Protein AF-A0A8S0FTT8-F1 (afdb_monomer)

Nearest PDB structures (foldseek):
  4s37-assembly6_Q  TM=3.040E-01  e=8.124E+00  Pseudomonas aeruginosa
  1noc-assembly1_A  TM=2.763E-01  e=9.130E+00  Mus musculus

Sequence (156 aa):
MIVEEIKFADPDWSQRIALESLNVDSFAQAWFAERKQRDPFDWAEENLQEVERNKREKHTVPWRYVILRLHEAVQEIVPHLNEHDHKRFSKGLARVFIDNYAAIPSESIRRLLALREAGIIHILALGEDYEMEINESRTVLKTEDNSYSFDVFIDF

Structure (mmCIF, N/CA/C/O backbone):
data_AF-A0A8S0FTT8-F1
#
_entry.id   AF-A0A8S0FTT8-F1
#
loop_
_atom_site.group_PDB
_atom_site.id
_atom_site.type_symbol
_atom_site.label_atom_id
_atom_site.label_alt_id
_atom_site.label_comp_id
_atom_site.label_asym_id
_atom_site.label_entity_id
_atom_site.label_seq_id
_atom_site.pdbx_PDB_ins_code
_atom_site.Cartn_x
_atom_site.Cartn_y
_atom_site.Cartn_z
_atom_site.occupancy
_atom_site.B_iso_or_equiv
_atom_site.auth_seq_id
_atom_site.auth_comp_id
_atom_site.auth_asym_id
_atom_site.auth_atom_id
_atom_site.pdbx_PDB_model_num
ATOM 1 N N . MET A 1 1 ? 13.107 1.960 -20.307 1.00 69.44 1 MET A N 1
ATOM 2 C CA . MET A 1 1 ? 14.183 1.448 -19.432 1.00 69.44 1 MET A CA 1
ATOM 3 C C . MET A 1 1 ? 13.595 0.650 -18.272 1.00 69.44 1 MET A C 1
ATOM 5 O O . MET A 1 1 ? 13.678 -0.561 -18.322 1.00 69.44 1 MET A O 1
ATOM 9 N N . ILE A 1 2 ? 12.872 1.268 -17.331 1.00 80.56 2 ILE A N 1
ATOM 10 C CA . ILE A 1 2 ? 12.243 0.569 -16.183 1.00 80.56 2 ILE A CA 1
ATOM 11 C C . ILE A 1 2 ? 11.269 -0.536 -16.583 1.00 80.56 2 ILE A C 1
ATOM 13 O O . ILE A 1 2 ? 11.309 -1.617 -16.014 1.00 80.56 2 ILE A O 1
ATOM 17 N N . VAL A 1 3 ? 10.393 -0.268 -17.556 1.00 86.25 3 VAL A N 1
ATOM 18 C CA . VAL A 1 3 ? 9.415 -1.258 -18.034 1.00 86.25 3 VAL A CA 1
ATOM 19 C C . VAL A 1 3 ? 10.113 -2.537 -18.502 1.00 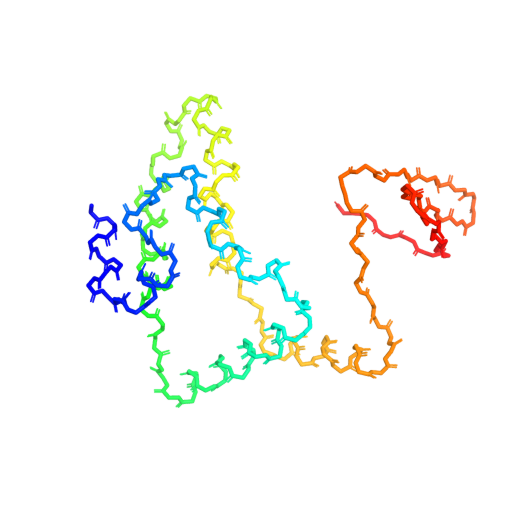86.25 3 VAL A C 1
ATOM 21 O O . VAL A 1 3 ? 9.678 -3.631 -18.163 1.00 86.25 3 VAL A O 1
ATOM 24 N N . GLU A 1 4 ? 11.237 -2.401 -19.205 1.00 90.12 4 GLU A N 1
ATOM 25 C CA . GLU A 1 4 ? 12.042 -3.538 -19.660 1.00 90.12 4 GLU A CA 1
ATOM 26 C C . GLU A 1 4 ? 12.761 -4.235 -18.499 1.00 90.12 4 GLU A C 1
ATOM 28 O O . GLU A 1 4 ? 12.775 -5.460 -18.441 1.00 90.12 4 GLU A O 1
ATOM 33 N N . GLU A 1 5 ? 13.288 -3.483 -17.526 1.00 90.75 5 GLU A N 1
ATOM 34 C CA . GLU A 1 5 ? 13.897 -4.076 -16.328 1.00 90.75 5 GLU A CA 1
ATOM 35 C C . GLU A 1 5 ? 12.896 -4.882 -15.496 1.00 90.75 5 GLU A C 1
ATOM 37 O O . GLU A 1 5 ? 13.225 -5.971 -15.030 1.00 90.75 5 GLU A O 1
ATOM 42 N N . ILE A 1 6 ? 11.671 -4.377 -15.326 1.00 91.75 6 ILE A N 1
ATOM 43 C CA . ILE A 1 6 ? 10.622 -5.085 -14.590 1.00 91.75 6 ILE A CA 1
ATOM 44 C C . ILE A 1 6 ? 10.177 -6.327 -15.358 1.00 91.75 6 ILE A C 1
ATOM 46 O O . ILE A 1 6 ? 10.097 -7.387 -14.754 1.00 91.75 6 ILE A O 1
ATOM 50 N N . LYS A 1 7 ? 9.926 -6.235 -16.671 1.00 93.44 7 LYS A N 1
ATOM 51 C CA . LYS A 1 7 ? 9.569 -7.409 -17.490 1.00 93.44 7 LYS A CA 1
ATOM 52 C C . LYS A 1 7 ? 10.623 -8.501 -17.426 1.00 93.44 7 LYS A C 1
ATOM 54 O O . LYS A 1 7 ? 10.280 -9.675 -17.368 1.00 93.44 7 LYS A O 1
ATOM 59 N N . PHE A 1 8 ? 11.893 -8.112 -17.478 1.00 93.75 8 PHE A N 1
ATOM 60 C CA . PHE A 1 8 ? 12.995 -9.056 -17.399 1.00 93.75 8 PHE A CA 1
ATOM 61 C C . PHE A 1 8 ? 13.088 -9.696 -16.008 1.00 93.75 8 PHE A C 1
ATOM 63 O O . PHE A 1 8 ? 13.320 -10.897 -15.904 1.00 93.75 8 PHE A O 1
ATOM 70 N N . ALA A 1 9 ? 12.903 -8.908 -14.946 1.00 93.06 9 ALA A N 1
ATOM 71 C CA . ALA A 1 9 ? 13.002 -9.387 -13.572 1.00 93.06 9 ALA A CA 1
ATOM 72 C C . ALA A 1 9 ? 11.787 -10.219 -13.125 1.00 93.06 9 ALA A C 1
ATOM 74 O O . ALA A 1 9 ? 11.958 -11.176 -12.374 1.00 93.06 9 ALA A O 1
ATOM 75 N N . ASP A 1 10 ? 10.579 -9.845 -13.552 1.00 95.19 10 ASP A N 1
ATOM 76 C CA . ASP A 1 10 ? 9.317 -10.490 -13.185 1.00 95.19 10 ASP A CA 1
ATOM 77 C C . ASP A 1 10 ? 8.263 -10.362 -14.312 1.00 95.19 10 ASP A C 1
ATOM 79 O O . ASP A 1 10 ? 7.424 -9.446 -14.311 1.00 95.19 10 ASP A O 1
ATOM 83 N N . PRO A 1 11 ? 8.310 -11.252 -15.321 1.00 95.12 11 PRO A N 1
ATOM 84 C CA . PRO A 1 11 ? 7.396 -11.196 -16.460 1.00 95.12 11 PRO A CA 1
ATOM 85 C C . PRO A 1 11 ? 5.940 -11.459 -16.056 1.00 95.12 11 PRO A C 1
ATOM 87 O O . PRO A 1 11 ? 5.036 -10.815 -16.592 1.00 95.12 11 PRO A O 1
ATOM 90 N N . ASP A 1 12 ? 5.713 -12.343 -15.081 1.00 94.94 12 ASP A N 1
ATOM 91 C CA . ASP A 1 12 ? 4.375 -12.714 -14.615 1.00 94.94 12 ASP A CA 1
ATOM 92 C C . ASP A 1 12 ? 3.682 -11.531 -13.933 1.00 94.94 12 ASP A C 1
ATOM 94 O O . ASP A 1 12 ? 2.519 -11.228 -14.217 1.00 94.94 12 ASP A O 1
ATOM 98 N N . TRP A 1 13 ? 4.393 -10.822 -13.049 1.00 93.38 13 TRP A N 1
ATOM 99 C CA . TRP A 1 13 ? 3.860 -9.620 -12.417 1.00 93.38 13 TRP A CA 1
ATOM 100 C C . TRP A 1 13 ? 3.618 -8.506 -13.438 1.00 93.38 13 TRP A C 1
ATOM 102 O O . TRP A 1 13 ? 2.550 -7.892 -13.436 1.00 93.38 13 TRP A O 1
ATOM 112 N N . SER A 1 14 ? 4.569 -8.287 -14.351 1.00 94.25 14 SER A N 1
ATOM 113 C CA . SER A 1 14 ? 4.451 -7.294 -15.426 1.00 94.25 14 SER A CA 1
ATOM 114 C C . SER A 1 14 ? 3.196 -7.508 -16.281 1.00 94.25 14 SER A C 1
ATOM 116 O O . SER A 1 14 ? 2.453 -6.558 -16.551 1.00 94.25 14 SER A O 1
ATOM 118 N N . GLN A 1 15 ? 2.915 -8.760 -16.660 1.00 94.25 15 GLN A N 1
ATOM 119 C CA . GLN A 1 15 ? 1.711 -9.108 -17.409 1.00 94.25 15 GLN A CA 1
ATOM 120 C C . GLN A 1 15 ? 0.444 -8.894 -16.574 1.00 94.25 15 GLN A C 1
ATOM 122 O O . GLN A 1 15 ? -0.523 -8.322 -17.075 1.00 94.25 15 GLN A O 1
ATOM 127 N N . ARG A 1 16 ? 0.454 -9.307 -15.300 1.00 92.75 16 ARG A N 1
ATOM 128 C CA . ARG A 1 16 ? -0.699 -9.199 -14.391 1.00 92.75 16 ARG A CA 1
ATOM 129 C C . ARG A 1 16 ? -1.202 -7.767 -14.238 1.00 92.75 16 ARG A C 1
ATOM 131 O O . ARG A 1 16 ? -2.409 -7.552 -14.230 1.00 92.75 16 ARG A O 1
ATOM 138 N N . ILE A 1 17 ? -0.294 -6.796 -14.144 1.00 93.38 17 ILE A N 1
ATOM 139 C CA . ILE A 1 17 ? -0.659 -5.375 -14.032 1.00 93.38 17 ILE A CA 1
ATOM 140 C C . ILE A 1 17 ? -0.787 -4.669 -15.392 1.00 93.38 17 ILE A C 1
ATOM 142 O O . ILE A 1 17 ? -1.014 -3.462 -15.428 1.00 93.38 17 ILE A O 1
ATOM 146 N N . ALA A 1 18 ? -0.612 -5.395 -16.503 1.00 94.19 18 ALA A N 1
ATOM 147 C CA . ALA A 1 18 ? -0.574 -4.861 -17.863 1.00 94.19 18 ALA A CA 1
ATOM 148 C C . ALA A 1 18 ? 0.440 -3.713 -18.042 1.00 94.19 18 ALA A C 1
ATOM 150 O O . ALA A 1 18 ? 0.130 -2.696 -18.668 1.00 94.19 18 ALA A O 1
ATOM 151 N N . LEU A 1 19 ? 1.659 -3.876 -17.508 1.00 93.19 19 LEU A N 1
ATOM 152 C CA . LEU A 1 19 ? 2.664 -2.812 -17.373 1.00 93.19 19 LEU A CA 1
ATOM 153 C C . LEU A 1 19 ? 2.944 -2.043 -18.674 1.00 93.19 19 LEU A C 1
ATOM 155 O O . LEU A 1 19 ? 3.123 -0.830 -18.641 1.00 93.19 19 LEU A O 1
ATOM 159 N N . GLU A 1 20 ? 2.960 -2.730 -19.818 1.00 93.06 20 GLU A N 1
ATOM 160 C CA . GLU A 1 20 ? 3.204 -2.122 -21.136 1.00 93.06 20 GLU A CA 1
ATOM 161 C C . GLU A 1 20 ? 2.170 -1.074 -21.543 1.00 93.06 20 GLU A C 1
ATOM 163 O O . GLU A 1 20 ? 2.479 -0.171 -22.316 1.00 93.06 20 GLU A O 1
ATOM 168 N N . SER A 1 21 ? 0.947 -1.197 -21.032 1.00 93.31 21 SER A N 1
ATOM 169 C CA . SER A 1 21 ? -0.150 -0.278 -21.333 1.00 93.31 21 SER A CA 1
ATOM 170 C C . SER A 1 21 ? -0.149 0.968 -20.440 1.00 93.31 21 SER A C 1
ATOM 172 O O . SER A 1 21 ? -0.939 1.888 -20.657 1.00 93.31 21 SER A O 1
ATOM 174 N N . LEU A 1 22 ? 0.717 1.003 -19.422 1.00 94.25 22 LEU A N 1
ATOM 175 C CA . LEU A 1 22 ? 0.711 2.029 -18.389 1.00 94.25 22 LEU A CA 1
ATOM 176 C C . LEU A 1 22 ? 1.695 3.158 -18.693 1.00 94.25 22 LEU A C 1
ATOM 178 O O . LEU A 1 22 ? 2.709 2.993 -19.370 1.00 94.25 22 LEU A O 1
ATOM 182 N N . ASN A 1 23 ? 1.404 4.324 -18.127 1.00 91.06 23 ASN A N 1
ATOM 183 C CA . ASN A 1 23 ? 2.292 5.475 -18.113 1.00 91.06 23 ASN A CA 1
ATOM 184 C C . ASN A 1 23 ? 2.519 5.945 -16.668 1.00 91.06 23 ASN A C 1
ATOM 186 O O . ASN A 1 23 ? 2.000 5.364 -15.715 1.00 91.06 23 ASN A O 1
ATOM 190 N N . VAL A 1 24 ? 3.309 7.006 -16.503 1.00 85.88 24 VAL A N 1
ATOM 191 C CA . VAL A 1 24 ? 3.674 7.541 -15.183 1.00 85.88 24 VAL A CA 1
ATOM 192 C C . VAL A 1 24 ? 2.464 7.930 -14.324 1.00 85.88 24 VAL A C 1
ATOM 194 O O . VAL A 1 24 ? 2.507 7.773 -13.105 1.00 85.88 24 VAL A O 1
ATOM 197 N N . ASP A 1 25 ? 1.382 8.394 -14.949 1.00 89.31 25 ASP A N 1
ATOM 198 C CA . ASP A 1 25 ? 0.177 8.843 -14.255 1.00 89.31 25 ASP A CA 1
ATOM 199 C C . ASP A 1 25 ? -0.765 7.667 -13.937 1.00 89.31 25 ASP A C 1
ATOM 201 O O . ASP A 1 25 ? -1.417 7.664 -12.894 1.00 89.31 25 ASP A O 1
ATOM 205 N N . SER A 1 26 ? -0.818 6.640 -14.797 1.00 92.94 26 SER A N 1
ATOM 206 C CA . SER A 1 26 ? -1.707 5.481 -14.621 1.00 92.94 26 SER A CA 1
ATOM 207 C C . SER A 1 26 ? -1.096 4.339 -13.802 1.00 92.94 26 SER A C 1
ATOM 209 O O . SER A 1 26 ? -1.827 3.498 -13.272 1.00 92.94 26 SER A O 1
ATOM 211 N N . PHE A 1 27 ? 0.230 4.303 -13.644 1.00 93.12 27 PHE A N 1
ATOM 212 C CA . PHE A 1 27 ? 0.922 3.208 -12.959 1.00 93.12 27 PHE A CA 1
ATOM 213 C C . PHE A 1 27 ? 0.492 3.041 -11.498 1.00 93.12 27 PHE A C 1
ATOM 215 O O . PHE A 1 27 ? 0.217 1.927 -11.056 1.00 93.12 27 PHE A O 1
ATOM 222 N N . ALA A 1 28 ? 0.361 4.145 -10.756 1.00 93.12 28 ALA A N 1
ATOM 223 C CA . ALA A 1 28 ? -0.087 4.095 -9.366 1.00 93.12 28 ALA A CA 1
ATOM 224 C C . ALA A 1 28 ? -1.502 3.508 -9.245 1.00 93.12 28 ALA A C 1
ATOM 226 O O . ALA A 1 28 ? -1.778 2.730 -8.336 1.00 93.12 28 ALA A O 1
ATOM 227 N N . GLN A 1 29 ? -2.399 3.827 -10.180 1.00 92.38 29 GLN A N 1
ATOM 228 C CA . GLN A 1 29 ? -3.743 3.255 -10.178 1.00 92.38 29 GLN A CA 1
ATOM 229 C C . GLN A 1 29 ? -3.700 1.733 -10.346 1.00 92.38 29 GLN A C 1
ATOM 231 O O . GLN A 1 29 ? -4.332 1.031 -9.560 1.00 92.38 29 GLN A O 1
ATOM 236 N N . ALA A 1 30 ? -2.929 1.229 -11.314 1.00 92.94 30 ALA A N 1
ATOM 237 C CA . ALA A 1 30 ? -2.769 -0.208 -11.533 1.00 92.94 30 ALA A CA 1
ATOM 238 C C . ALA A 1 30 ? -2.126 -0.911 -10.323 1.00 92.94 30 ALA A C 1
ATOM 240 O O . ALA A 1 30 ? -2.596 -1.965 -9.904 1.00 92.94 30 ALA A O 1
ATOM 241 N N . TRP A 1 31 ? -1.120 -0.287 -9.700 1.00 92.06 31 TRP A N 1
ATOM 242 C CA . TRP A 1 31 ? -0.437 -0.793 -8.501 1.00 92.06 31 TRP A CA 1
ATOM 243 C C . TRP A 1 31 ? -1.374 -1.041 -7.309 1.00 92.06 31 TRP A C 1
ATOM 245 O O . TRP A 1 31 ? -1.205 -2.004 -6.560 1.00 92.06 31 TRP A O 1
ATOM 255 N N . PHE A 1 32 ? -2.361 -0.165 -7.104 1.00 91.19 32 PHE A N 1
ATOM 256 C CA . PHE A 1 32 ? -3.313 -0.273 -5.991 1.00 91.19 32 PHE A CA 1
ATOM 257 C C . PHE A 1 32 ? -4.627 -0.977 -6.370 1.00 91.19 32 PHE A C 1
ATOM 259 O O . PHE A 1 32 ? -5.437 -1.233 -5.480 1.00 91.19 32 PHE A O 1
ATOM 266 N N . ALA A 1 33 ? -4.864 -1.279 -7.652 1.00 90.31 33 ALA A N 1
ATOM 267 C CA . ALA A 1 33 ? -6.162 -1.743 -8.146 1.00 90.31 33 ALA A CA 1
ATOM 268 C C . ALA A 1 33 ? -6.635 -3.035 -7.467 1.00 90.31 33 ALA A C 1
ATOM 270 O O . ALA A 1 33 ? -7.761 -3.083 -6.979 1.00 90.31 33 ALA A O 1
ATOM 271 N N . GLU A 1 34 ? -5.767 -4.044 -7.382 1.00 85.56 34 GLU A N 1
ATOM 272 C CA . GLU A 1 34 ? -6.095 -5.336 -6.768 1.00 85.56 34 GLU A CA 1
ATOM 273 C C . GLU A 1 34 ? -6.425 -5.185 -5.276 1.00 85.56 34 GLU A C 1
ATOM 275 O O . GLU A 1 34 ? -7.435 -5.692 -4.796 1.00 85.56 34 GLU A O 1
ATOM 280 N N . ARG A 1 35 ? -5.625 -4.395 -4.550 1.00 85.56 35 ARG A N 1
ATOM 281 C CA . ARG A 1 35 ? -5.813 -4.156 -3.111 1.00 85.56 35 ARG A CA 1
ATOM 282 C C . ARG A 1 35 ? -7.110 -3.445 -2.772 1.00 85.56 35 ARG A C 1
ATOM 284 O O . ARG A 1 35 ? -7.690 -3.712 -1.730 1.00 85.56 35 ARG A O 1
ATOM 291 N N . LYS A 1 36 ? -7.570 -2.544 -3.640 1.00 83.94 36 LYS A N 1
ATOM 292 C CA . LYS A 1 36 ? -8.829 -1.816 -3.432 1.00 83.94 36 LYS A CA 1
ATOM 293 C C . LYS A 1 36 ? -10.070 -2.696 -3.586 1.00 83.94 36 LYS A C 1
ATOM 295 O O . LYS A 1 36 ? -11.135 -2.295 -3.136 1.00 83.94 36 LYS A O 1
ATOM 300 N N . GLN A 1 37 ? -9.951 -3.853 -4.236 1.00 84.38 37 GLN A N 1
ATOM 301 C CA . GLN A 1 37 ? -11.078 -4.753 -4.504 1.00 84.38 37 GLN A CA 1
ATOM 302 C C . GLN A 1 37 ? -11.255 -5.829 -3.425 1.00 84.38 37 GLN A C 1
ATOM 304 O O . GLN A 1 37 ? -12.139 -6.674 -3.544 1.00 84.38 37 GLN A O 1
ATOM 309 N N . ARG A 1 38 ? -10.408 -5.827 -2.392 1.00 85.06 38 ARG A N 1
ATOM 310 C CA . ARG A 1 38 ? -10.334 -6.884 -1.381 1.00 85.06 38 ARG A CA 1
ATOM 311 C C . ARG A 1 38 ? -10.508 -6.312 0.020 1.00 85.06 38 ARG A C 1
ATOM 313 O O . ARG A 1 38 ? -10.190 -5.146 0.249 1.00 85.06 38 ARG A O 1
ATOM 320 N N . ASP A 1 39 ? -10.991 -7.133 0.957 1.00 89.62 39 ASP A N 1
ATOM 321 C CA . ASP A 1 39 ? -10.994 -6.744 2.369 1.00 89.62 39 ASP A CA 1
ATOM 322 C C . ASP A 1 39 ? -9.536 -6.509 2.825 1.00 89.62 39 ASP A C 1
ATOM 324 O O . ASP A 1 39 ? -8.656 -7.333 2.537 1.00 89.62 39 ASP A O 1
ATOM 328 N N . PRO A 1 40 ? -9.236 -5.379 3.494 1.00 89.75 40 PRO A N 1
ATOM 329 C CA . PRO A 1 40 ? -7.869 -5.056 3.886 1.00 89.75 40 PRO A CA 1
ATOM 330 C C . PRO A 1 40 ? -7.229 -6.074 4.836 1.00 89.75 40 PRO A C 1
ATOM 332 O O . PRO A 1 40 ? -6.009 -6.239 4.802 1.00 89.75 40 PRO A O 1
ATOM 335 N N . PHE A 1 41 ? -8.016 -6.741 5.686 1.00 93.00 41 PHE A N 1
ATOM 336 C CA . PHE A 1 41 ? -7.508 -7.746 6.617 1.00 93.00 41 PHE A CA 1
ATOM 337 C C . PHE A 1 41 ? -7.219 -9.066 5.907 1.00 93.00 41 PHE A C 1
ATOM 339 O O . PHE A 1 41 ? -6.154 -9.631 6.146 1.00 93.00 41 PHE A O 1
ATOM 346 N N . ASP A 1 42 ? -8.077 -9.488 4.974 1.00 92.25 42 ASP A N 1
ATOM 347 C CA . ASP A 1 42 ? -7.811 -10.660 4.125 1.00 92.25 42 ASP A CA 1
ATOM 348 C C . ASP A 1 42 ? -6.516 -10.459 3.320 1.00 92.25 42 ASP A C 1
ATOM 350 O O . ASP A 1 42 ? -5.647 -11.331 3.261 1.00 92.25 42 ASP A O 1
ATOM 354 N N . TRP A 1 43 ? -6.336 -9.264 2.742 1.00 91.44 43 TRP A N 1
ATOM 355 C CA . TRP A 1 43 ? -5.096 -8.916 2.047 1.00 91.44 43 TRP A CA 1
ATOM 356 C C . TRP A 1 43 ? -3.877 -8.932 2.980 1.00 91.44 43 TRP A C 1
ATOM 358 O O . TRP A 1 43 ? -2.808 -9.420 2.605 1.00 91.44 43 TRP A O 1
ATOM 368 N N . ALA A 1 44 ? -4.009 -8.380 4.190 1.00 92.44 44 ALA A N 1
ATOM 369 C CA . ALA A 1 44 ? -2.926 -8.346 5.168 1.00 92.44 44 ALA A CA 1
ATOM 370 C C . ALA A 1 44 ? -2.514 -9.754 5.625 1.00 92.44 44 ALA A C 1
ATOM 372 O O . ALA A 1 44 ? -1.321 -10.006 5.804 1.00 92.44 44 ALA A O 1
ATOM 373 N N . GLU A 1 45 ? -3.469 -10.673 5.779 1.00 94.56 45 GLU A N 1
ATOM 374 C CA . GLU A 1 45 ? -3.197 -12.069 6.120 1.00 94.56 45 GLU A CA 1
ATOM 375 C C . GLU A 1 45 ? -2.421 -12.784 5.009 1.00 94.56 45 GLU A C 1
ATOM 377 O O . GLU A 1 45 ? -1.361 -13.361 5.268 1.00 94.56 45 GLU A O 1
ATOM 382 N N . GLU A 1 46 ? -2.882 -12.700 3.761 1.00 93.75 46 GLU A N 1
ATOM 383 C CA . GLU A 1 46 ? -2.182 -13.319 2.632 1.00 93.75 46 GLU A CA 1
ATOM 384 C C . GLU A 1 46 ? -0.782 -12.739 2.433 1.00 93.75 46 GLU A C 1
ATOM 386 O O . GLU A 1 46 ? 0.186 -13.478 2.221 1.00 93.75 46 GLU A O 1
ATOM 391 N N . ASN A 1 47 ? -0.648 -11.417 2.558 1.00 92.06 47 ASN A N 1
ATOM 392 C CA . ASN A 1 47 ? 0.648 -10.770 2.443 1.00 92.06 47 ASN A CA 1
ATOM 393 C C . ASN A 1 47 ? 1.600 -11.197 3.569 1.00 92.06 47 ASN A C 1
ATOM 395 O O . ASN A 1 47 ? 2.777 -11.446 3.309 1.00 92.06 47 ASN A O 1
ATOM 399 N N . LEU A 1 48 ? 1.106 -11.355 4.801 1.00 95.25 48 LEU A N 1
ATOM 400 C CA . LEU A 1 48 ? 1.896 -11.878 5.916 1.00 95.25 48 LEU A CA 1
ATOM 401 C C . LEU A 1 48 ? 2.392 -13.305 5.632 1.00 95.25 48 LEU A C 1
ATOM 403 O O . LEU A 1 48 ? 3.565 -13.608 5.868 1.00 95.25 48 LEU A O 1
ATOM 407 N N . GLN A 1 49 ? 1.527 -14.174 5.104 1.00 96.00 49 GLN A N 1
ATOM 408 C CA . GLN A 1 49 ? 1.899 -15.543 4.735 1.00 96.00 49 GLN A CA 1
ATOM 409 C C . GLN A 1 49 ? 2.968 -15.568 3.633 1.00 96.00 49 GLN A C 1
ATOM 411 O O . GLN A 1 49 ? 3.937 -16.329 3.722 1.00 96.00 49 GLN A O 1
ATOM 416 N N . GLU A 1 50 ? 2.825 -14.720 2.611 1.00 94.25 50 GLU A N 1
ATOM 417 C CA . GLU A 1 50 ? 3.827 -14.547 1.558 1.00 94.25 50 GLU A CA 1
ATOM 418 C C . GLU A 1 50 ? 5.167 -14.067 2.127 1.00 94.25 50 GLU A C 1
ATOM 420 O O . GLU A 1 50 ? 6.203 -14.660 1.828 1.00 94.25 50 GLU A O 1
ATOM 425 N N . VAL A 1 51 ? 5.167 -13.036 2.974 1.00 93.12 51 VAL A N 1
ATOM 426 C CA . VAL A 1 51 ? 6.392 -12.471 3.557 1.00 93.12 51 VAL A CA 1
ATOM 427 C C . VAL A 1 51 ? 7.135 -13.503 4.405 1.00 93.12 51 VAL A C 1
ATOM 429 O O . VAL A 1 51 ? 8.354 -13.637 4.280 1.00 93.12 51 VAL A O 1
ATOM 432 N N . GLU A 1 52 ? 6.433 -14.276 5.235 1.00 95.50 52 GLU A N 1
ATOM 433 C CA . GLU A 1 52 ? 7.058 -15.327 6.049 1.00 95.50 52 GLU A CA 1
ATOM 434 C C . GLU A 1 52 ? 7.612 -16.475 5.194 1.00 95.50 52 GLU A C 1
ATOM 436 O O . GLU A 1 52 ? 8.702 -16.989 5.472 1.00 95.50 52 GLU A O 1
ATOM 441 N N . ARG A 1 53 ? 6.908 -16.850 4.117 1.00 96.56 53 ARG A N 1
ATOM 442 C CA . ARG A 1 53 ? 7.416 -17.807 3.126 1.00 96.56 53 ARG A CA 1
ATOM 443 C C . ARG A 1 53 ? 8.692 -17.288 2.468 1.00 96.56 53 ARG A C 1
ATOM 445 O O . ARG A 1 53 ? 9.715 -17.971 2.518 1.00 96.56 53 ARG A O 1
ATOM 452 N N . ASN A 1 54 ? 8.655 -16.069 1.938 1.00 94.88 54 ASN A N 1
ATOM 453 C CA . ASN A 1 54 ? 9.785 -15.448 1.257 1.00 94.88 54 ASN A CA 1
ATOM 454 C C . ASN A 1 54 ? 10.995 -15.326 2.192 1.00 94.88 54 ASN A C 1
ATOM 456 O O . ASN A 1 54 ? 12.116 -15.646 1.801 1.00 94.88 54 ASN A O 1
ATOM 460 N N . LYS A 1 55 ? 10.778 -14.954 3.460 1.00 93.06 55 LYS A N 1
ATOM 461 C 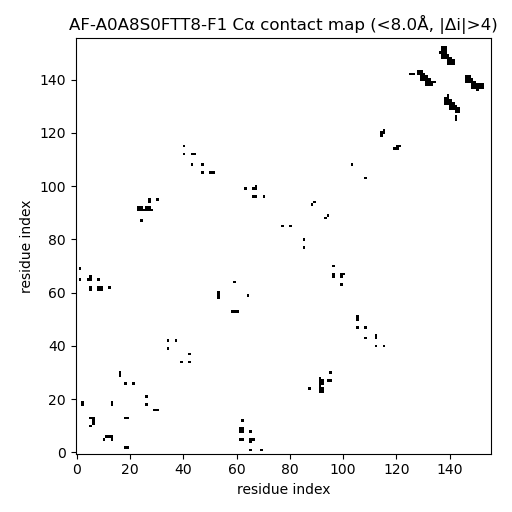CA . LYS A 1 55 ? 11.830 -14.892 4.484 1.00 93.06 55 LYS A CA 1
ATOM 462 C C . LYS A 1 55 ? 12.475 -16.255 4.734 1.00 93.06 55 LYS A C 1
ATOM 464 O O . LYS A 1 55 ? 13.701 -16.345 4.785 1.00 93.06 55 LYS A O 1
ATOM 469 N N . ARG A 1 56 ? 11.670 -17.313 4.884 1.00 96.38 56 ARG A N 1
ATOM 470 C CA . ARG A 1 56 ? 12.161 -18.686 5.091 1.00 96.38 56 ARG A CA 1
ATOM 471 C C . ARG A 1 56 ? 12.974 -19.181 3.896 1.00 96.38 56 ARG A C 1
ATOM 473 O O . ARG A 1 56 ? 14.012 -19.810 4.079 1.00 96.38 56 ARG A O 1
ATOM 480 N N . GLU A 1 57 ? 12.510 -18.876 2.691 1.00 97.25 57 GLU A N 1
ATOM 481 C CA . GLU A 1 57 ? 13.124 -19.309 1.431 1.00 97.25 57 GLU A CA 1
ATOM 482 C C . GLU A 1 57 ? 14.261 -18.387 0.971 1.00 97.25 57 GLU A C 1
ATOM 484 O O . GLU A 1 57 ? 14.944 -18.697 -0.002 1.00 97.25 57 GLU A O 1
ATOM 489 N N . LYS A 1 58 ? 14.499 -17.276 1.686 1.00 95.12 58 LYS A N 1
ATOM 490 C CA . LYS A 1 58 ? 15.420 -16.199 1.284 1.00 95.12 58 LYS A CA 1
ATOM 491 C C . LYS A 1 58 ? 15.125 -15.706 -0.137 1.00 95.12 58 LYS A C 1
ATOM 493 O O . LYS A 1 58 ? 16.035 -15.395 -0.903 1.00 95.12 58 LYS A O 1
ATOM 498 N N . HIS A 1 59 ? 13.843 -15.665 -0.478 1.00 93.81 59 HIS A N 1
ATOM 499 C CA . HIS A 1 59 ? 13.362 -15.253 -1.781 1.00 93.81 59 HIS A CA 1
ATOM 500 C C . HIS A 1 59 ? 13.224 -13.729 -1.837 1.00 93.81 59 HIS A C 1
ATOM 502 O O . HIS A 1 59 ? 12.512 -13.120 -1.036 1.00 93.81 59 HIS A O 1
ATOM 508 N N . THR A 1 60 ? 13.897 -13.122 -2.810 1.00 91.62 60 THR A N 1
ATOM 509 C CA . THR A 1 60 ? 13.735 -11.707 -3.147 1.00 91.62 60 THR A CA 1
ATOM 510 C C . THR A 1 60 ? 12.633 -11.570 -4.184 1.00 91.62 60 THR A C 1
ATOM 512 O O . THR A 1 60 ? 12.741 -12.159 -5.254 1.00 91.62 60 THR A O 1
ATOM 515 N N . VAL A 1 61 ? 11.626 -10.741 -3.900 1.00 93.06 61 VAL A N 1
ATOM 516 C CA . VAL A 1 61 ? 10.565 -10.403 -4.859 1.00 93.06 61 VAL A CA 1
ATOM 517 C C . VAL A 1 61 ? 11.145 -9.473 -5.939 1.00 93.06 61 VAL A C 1
ATOM 519 O O . VAL A 1 61 ? 11.455 -8.316 -5.622 1.00 93.06 61 VAL A O 1
ATOM 522 N N . PRO A 1 62 ? 11.326 -9.926 -7.196 1.00 92.62 62 PRO A N 1
ATOM 523 C CA . PRO A 1 62 ? 12.162 -9.208 -8.160 1.00 92.62 62 PRO A CA 1
ATOM 524 C C . PRO A 1 62 ? 11.609 -7.834 -8.550 1.00 92.62 62 PRO A C 1
ATOM 526 O O . PRO A 1 62 ? 12.351 -6.849 -8.524 1.00 92.62 62 PRO A O 1
ATOM 529 N N . TRP A 1 63 ? 10.306 -7.720 -8.832 1.00 92.00 63 TRP A N 1
ATOM 530 C CA . TRP A 1 63 ? 9.698 -6.434 -9.204 1.00 92.00 63 TRP A CA 1
ATOM 531 C C . TRP A 1 63 ? 9.809 -5.384 -8.089 1.00 92.00 63 TRP A C 1
ATOM 533 O O . TRP A 1 63 ? 10.118 -4.227 -8.377 1.00 92.00 63 TRP A O 1
ATOM 543 N N . ARG A 1 64 ? 9.649 -5.772 -6.811 1.00 92.00 64 ARG A N 1
ATOM 544 C CA . ARG A 1 64 ? 9.814 -4.861 -5.656 1.00 92.00 64 ARG A CA 1
ATOM 545 C C . ARG A 1 64 ? 11.221 -4.287 -5.601 1.00 92.00 64 ARG A C 1
ATOM 547 O O . ARG A 1 64 ? 11.396 -3.106 -5.303 1.00 92.00 64 ARG A O 1
ATOM 554 N N . TYR A 1 65 ? 12.218 -5.112 -5.916 1.00 91.69 65 TYR A N 1
ATOM 555 C CA . TYR A 1 65 ? 13.613 -4.691 -5.949 1.00 91.69 65 TYR A CA 1
ATOM 556 C C . TYR A 1 65 ? 13.914 -3.747 -7.121 1.00 91.69 65 TYR A C 1
ATOM 558 O O . TYR A 1 65 ? 14.631 -2.763 -6.949 1.00 91.69 65 TYR A O 1
ATOM 566 N N . VAL A 1 66 ? 13.346 -3.986 -8.308 1.00 92.75 66 VAL A N 1
ATOM 567 C CA . VAL A 1 66 ? 13.501 -3.056 -9.442 1.00 92.75 66 VAL A CA 1
ATOM 568 C C . VA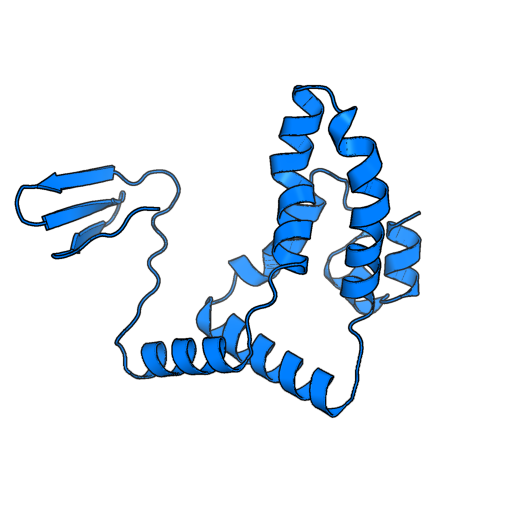L A 1 66 ? 12.864 -1.697 -9.131 1.00 92.75 66 VAL A C 1
ATOM 570 O O . VAL A 1 66 ? 13.494 -0.668 -9.362 1.00 92.75 66 VAL A O 1
ATOM 573 N N . ILE A 1 67 ? 11.664 -1.677 -8.543 1.00 91.12 67 ILE A N 1
ATOM 574 C CA . ILE A 1 67 ? 10.993 -0.434 -8.126 1.00 91.12 67 ILE A CA 1
ATOM 575 C C . ILE A 1 67 ? 11.775 0.297 -7.029 1.00 91.12 67 ILE A C 1
ATOM 577 O O . ILE A 1 67 ? 11.869 1.523 -7.057 1.00 91.12 67 ILE A O 1
ATOM 581 N N . LEU A 1 68 ? 12.384 -0.441 -6.099 1.00 89.81 68 LEU A N 1
ATOM 582 C CA . LEU A 1 68 ? 13.259 0.129 -5.078 1.00 89.81 68 LEU A CA 1
ATOM 583 C C . LEU A 1 68 ? 14.465 0.852 -5.700 1.00 89.81 68 LEU A C 1
ATOM 585 O O . LEU A 1 68 ? 14.758 1.977 -5.313 1.00 89.81 68 LEU A O 1
ATOM 589 N N . ARG A 1 69 ? 15.130 0.241 -6.689 1.00 89.69 69 ARG A N 1
ATOM 590 C CA . ARG A 1 69 ? 16.254 0.874 -7.406 1.00 89.69 69 ARG A CA 1
ATOM 591 C C . ARG A 1 69 ? 15.811 2.069 -8.244 1.00 89.69 69 ARG A C 1
ATOM 593 O O . ARG A 1 69 ? 16.528 3.058 -8.336 1.00 89.69 69 ARG A O 1
ATOM 600 N N . LEU A 1 70 ? 14.619 2.008 -8.836 1.00 88.56 70 LEU A N 1
ATOM 601 C CA . LEU A 1 70 ? 14.068 3.127 -9.596 1.00 88.56 70 LEU A CA 1
ATOM 602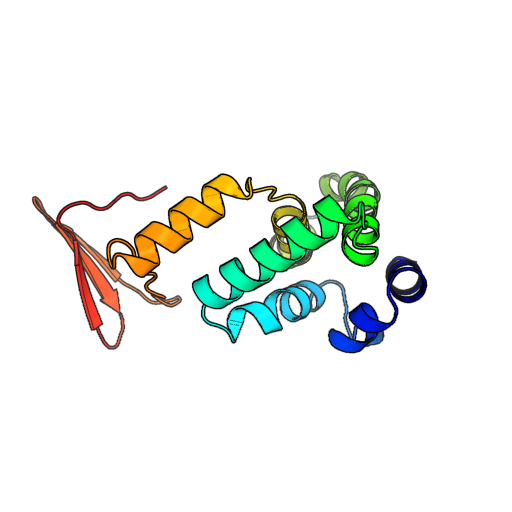 C C . LEU A 1 70 ? 13.952 4.399 -8.747 1.00 88.56 70 LEU A C 1
ATOM 604 O O . LEU A 1 70 ? 14.214 5.491 -9.249 1.00 88.56 70 LEU A O 1
ATOM 608 N N . HIS A 1 71 ? 13.572 4.281 -7.476 1.00 88.44 71 HIS A N 1
ATOM 609 C CA . HIS A 1 71 ? 13.470 5.454 -6.616 1.00 88.44 71 HIS A CA 1
ATOM 610 C C . HIS A 1 71 ? 14.768 6.273 -6.596 1.00 88.44 71 HIS A C 1
ATOM 612 O O . HIS A 1 71 ? 14.687 7.494 -6.653 1.00 88.44 71 HIS A O 1
ATOM 618 N N . GLU A 1 72 ? 15.942 5.632 -6.593 1.00 85.94 72 GLU A N 1
ATOM 619 C CA . GLU A 1 72 ? 17.237 6.328 -6.592 1.00 85.94 72 GLU A CA 1
ATOM 620 C C . GLU A 1 72 ? 17.378 7.255 -7.807 1.00 85.94 72 GLU A C 1
ATOM 622 O O . GLU A 1 72 ? 17.674 8.438 -7.653 1.00 85.94 72 GLU A O 1
ATOM 627 N N . ALA A 1 73 ? 17.061 6.751 -9.003 1.00 87.38 73 ALA A N 1
ATOM 628 C CA . ALA A 1 73 ? 17.111 7.539 -10.233 1.00 87.38 73 ALA A CA 1
ATOM 629 C C . ALA A 1 73 ? 16.056 8.659 -10.261 1.00 87.38 73 ALA A C 1
ATOM 631 O O . ALA A 1 73 ? 16.306 9.741 -10.791 1.00 87.38 73 ALA A O 1
ATOM 632 N N . VAL A 1 74 ? 14.863 8.420 -9.704 1.00 89.25 74 VAL A N 1
ATOM 633 C CA . VAL A 1 74 ? 13.807 9.444 -9.659 1.00 89.25 74 VAL A CA 1
ATOM 634 C C . VAL A 1 74 ? 14.134 10.528 -8.637 1.00 89.25 74 VAL A C 1
ATOM 636 O O . VAL A 1 74 ? 13.897 11.701 -8.919 1.00 89.25 74 VAL A O 1
ATOM 639 N N . GLN A 1 75 ? 14.706 10.167 -7.485 1.00 90.44 75 GLN A N 1
ATOM 640 C CA . GLN A 1 75 ? 15.033 11.091 -6.399 1.00 90.44 75 GLN A CA 1
ATOM 641 C C . GLN A 1 75 ? 15.943 12.232 -6.869 1.00 90.44 75 GLN A C 1
ATOM 643 O O . GLN A 1 75 ? 15.751 13.368 -6.442 1.00 90.44 75 GLN A O 1
ATOM 648 N N . GLU A 1 76 ? 16.885 11.964 -7.776 1.00 91.06 76 GLU A N 1
ATOM 649 C CA . GLU A 1 76 ? 17.759 12.995 -8.354 1.00 91.06 76 GLU A CA 1
ATOM 650 C C . GLU A 1 76 ? 16.994 14.033 -9.189 1.00 91.06 76 GLU A C 1
ATOM 652 O O . GLU A 1 76 ? 17.390 15.194 -9.255 1.00 91.06 76 GLU A O 1
ATOM 657 N N . ILE A 1 77 ? 15.875 13.643 -9.805 1.00 90.38 77 ILE A N 1
ATOM 658 C CA . ILE A 1 77 ? 15.080 14.505 -10.689 1.00 90.38 77 ILE A CA 1
ATOM 659 C C . ILE A 1 77 ? 14.068 15.339 -9.890 1.00 90.38 77 ILE A C 1
ATOM 661 O O . ILE A 1 77 ? 13.757 16.461 -10.293 1.00 90.38 77 ILE A O 1
ATOM 665 N N . VAL A 1 78 ? 13.564 14.829 -8.756 1.00 92.50 78 VAL A N 1
ATOM 666 C CA . VAL A 1 78 ? 12.485 15.465 -7.968 1.00 92.50 78 VAL A CA 1
ATOM 667 C C . VAL A 1 78 ? 12.742 16.951 -7.653 1.00 92.50 78 VAL A C 1
ATOM 669 O O . VAL A 1 78 ? 11.828 17.745 -7.886 1.00 92.50 78 VAL A O 1
ATOM 672 N N . PRO A 1 79 ? 13.939 17.386 -7.199 1.00 95.00 79 PRO A N 1
ATOM 673 C CA . PRO A 1 79 ? 14.202 18.798 -6.892 1.00 95.00 79 PRO A CA 1
ATOM 674 C C . PRO A 1 79 ? 14.133 19.735 -8.104 1.00 95.00 79 PRO A C 1
ATOM 676 O O . PRO A 1 79 ? 14.030 20.949 -7.939 1.00 95.00 79 PRO A O 1
ATOM 679 N N . HIS A 1 80 ? 14.218 19.188 -9.317 1.00 95.38 80 HIS A N 1
ATOM 680 C CA . HIS A 1 80 ? 14.202 19.940 -10.569 1.00 95.38 80 HIS A CA 1
ATOM 681 C C . HIS A 1 80 ? 12.814 19.992 -11.221 1.00 95.38 80 HIS A C 1
ATOM 683 O O . HIS A 1 80 ? 12.652 20.626 -12.265 1.00 95.38 80 HIS A O 1
ATOM 689 N N . LEU A 1 81 ? 11.811 19.338 -10.629 1.00 95.19 81 LEU A N 1
ATOM 690 C CA . LEU A 1 81 ? 10.442 19.382 -11.127 1.00 95.19 81 LEU A CA 1
ATOM 691 C C . LEU A 1 81 ? 9.833 20.770 -10.907 1.00 95.19 81 LEU A C 1
ATOM 693 O O . LEU A 1 81 ? 9.960 21.372 -9.842 1.00 95.19 81 LEU A O 1
ATOM 697 N N . ASN A 1 82 ? 9.115 21.262 -11.916 1.00 96.94 82 ASN A N 1
ATOM 698 C CA . ASN A 1 82 ? 8.243 22.420 -11.739 1.00 96.94 82 ASN A CA 1
ATOM 699 C C . ASN A 1 82 ? 7.018 22.042 -10.881 1.00 96.94 82 ASN A C 1
ATOM 701 O O . ASN A 1 82 ? 6.748 20.869 -10.623 1.00 96.94 82 ASN A O 1
ATOM 705 N N . GLU A 1 83 ? 6.234 23.039 -10.473 1.00 96.44 83 GLU A N 1
ATOM 706 C CA . GLU A 1 83 ? 5.072 22.829 -9.603 1.00 96.44 83 GLU A CA 1
ATOM 707 C C . GLU A 1 83 ? 4.045 21.835 -10.182 1.00 96.44 83 GLU A C 1
ATOM 709 O O . GLU A 1 83 ? 3.495 21.004 -9.455 1.00 96.44 83 GLU A O 1
ATOM 714 N N . HIS A 1 84 ? 3.789 21.896 -11.491 1.00 95.69 84 HIS A N 1
ATOM 715 C CA . HIS A 1 84 ? 2.845 21.005 -12.162 1.00 95.69 84 HIS A CA 1
ATOM 716 C C . HIS A 1 84 ? 3.318 19.546 -12.116 1.00 95.69 84 HIS A C 1
ATOM 718 O O . HIS A 1 84 ? 2.561 18.653 -11.725 1.00 95.69 84 HIS A O 1
ATOM 724 N N . ASP A 1 85 ? 4.577 19.299 -12.465 1.00 95.19 85 ASP A N 1
ATOM 725 C CA . ASP A 1 85 ? 5.137 17.951 -12.496 1.00 95.19 85 ASP A CA 1
ATOM 726 C C . ASP A 1 85 ? 5.364 17.399 -11.090 1.00 95.19 85 ASP A C 1
ATOM 728 O O . ASP A 1 85 ? 5.138 16.211 -10.859 1.00 95.19 85 ASP A O 1
ATOM 732 N N . HIS A 1 86 ? 5.682 18.259 -10.119 1.00 95.25 86 HIS A N 1
ATOM 733 C CA . HIS A 1 86 ? 5.708 17.876 -8.713 1.00 95.25 86 HIS A CA 1
ATOM 734 C C . HIS A 1 86 ? 4.326 17.392 -8.247 1.00 95.25 86 HIS A C 1
ATOM 736 O O . HIS A 1 86 ? 4.219 16.328 -7.641 1.00 95.25 86 HIS A O 1
ATOM 742 N N . LYS A 1 87 ? 3.238 18.102 -8.586 1.00 94.31 87 LYS A N 1
ATOM 743 C CA . LYS A 1 87 ? 1.866 17.662 -8.257 1.00 94.31 87 LYS A CA 1
ATOM 744 C C . LYS A 1 87 ? 1.524 16.309 -8.887 1.00 94.31 87 LYS A C 1
ATOM 746 O O . LYS A 1 87 ? 0.902 15.476 -8.225 1.00 94.31 87 LYS A O 1
ATOM 751 N N . ARG A 1 88 ? 1.926 16.071 -10.139 1.00 94.44 88 ARG A N 1
ATOM 752 C CA . ARG A 1 88 ? 1.735 14.771 -10.812 1.00 94.44 88 ARG A CA 1
ATOM 753 C C . ARG A 1 88 ? 2.530 13.662 -10.132 1.00 94.44 88 ARG A C 1
ATOM 755 O O . ARG A 1 88 ? 1.968 12.614 -9.825 1.00 94.44 88 ARG A O 1
ATOM 762 N N . PHE A 1 89 ? 3.796 13.920 -9.811 1.00 94.12 89 PHE A N 1
ATOM 763 C CA . PHE A 1 89 ? 4.649 12.992 -9.076 1.00 94.12 89 PHE A CA 1
ATOM 764 C C . PHE A 1 89 ? 4.047 12.610 -7.716 1.00 94.12 89 PHE A C 1
ATOM 766 O O . PHE A 1 89 ? 3.911 11.419 -7.425 1.00 94.12 89 PHE A O 1
ATOM 773 N N . SER A 1 90 ? 3.616 13.598 -6.921 1.00 92.81 90 SER A N 1
ATOM 774 C CA . SER A 1 90 ? 2.999 13.373 -5.608 1.00 92.81 90 SER A CA 1
ATOM 775 C C . SER A 1 90 ? 1.713 12.546 -5.691 1.00 92.81 90 SER A C 1
ATOM 777 O O . SER A 1 90 ? 1.477 11.694 -4.836 1.00 92.81 90 SER A O 1
ATOM 779 N N . LYS A 1 91 ? 0.879 12.764 -6.718 1.00 91.12 91 LYS A N 1
ATOM 780 C CA . LYS A 1 91 ? -0.369 12.005 -6.919 1.00 91.12 91 LYS A CA 1
ATOM 781 C C . LYS A 1 91 ? -0.139 10.589 -7.462 1.00 91.12 91 LYS A C 1
ATOM 783 O O . LYS A 1 91 ? -0.968 9.715 -7.205 1.00 91.12 91 LYS A O 1
ATOM 788 N N . GLY A 1 92 ? 0.954 10.375 -8.194 1.00 93.12 92 GLY A N 1
ATOM 789 C CA . GLY A 1 92 ? 1.307 9.114 -8.843 1.00 93.12 92 GLY A CA 1
ATOM 790 C C . GLY A 1 92 ? 2.455 8.384 -8.143 1.00 93.12 92 GLY A C 1
ATOM 791 O O . GLY A 1 92 ? 2.274 7.790 -7.078 1.00 93.12 92 GLY A O 1
ATOM 792 N N . LEU A 1 93 ? 3.634 8.399 -8.774 1.00 92.38 93 LEU A N 1
ATOM 793 C CA . LEU A 1 93 ? 4.794 7.580 -8.397 1.00 92.38 93 LEU A CA 1
ATOM 794 C C . LEU A 1 93 ? 5.235 7.713 -6.936 1.00 92.38 93 LEU A C 1
ATOM 796 O O . LEU A 1 93 ? 5.645 6.710 -6.354 1.00 92.38 93 LEU A O 1
ATOM 800 N N . ALA A 1 94 ? 5.121 8.893 -6.320 1.00 93.00 94 ALA A N 1
ATOM 801 C CA . ALA A 1 94 ? 5.509 9.075 -4.920 1.00 93.00 94 ALA A CA 1
ATOM 802 C C . ALA A 1 94 ? 4.784 8.085 -3.994 1.00 93.00 94 ALA A C 1
ATOM 804 O O . ALA A 1 94 ? 5.392 7.499 -3.101 1.00 93.00 94 ALA A O 1
ATOM 805 N N . ARG A 1 95 ? 3.496 7.830 -4.252 1.00 93.12 95 ARG A N 1
ATOM 806 C CA . ARG A 1 95 ? 2.682 6.892 -3.466 1.00 93.12 95 ARG A CA 1
ATOM 807 C C . ARG A 1 95 ? 3.141 5.449 -3.628 1.00 93.12 95 ARG A C 1
ATOM 809 O O . ARG A 1 95 ? 3.110 4.700 -2.660 1.00 93.12 95 ARG A O 1
ATOM 816 N N . VAL A 1 96 ? 3.569 5.070 -4.833 1.00 92.88 96 VAL A N 1
ATOM 817 C CA . VAL A 1 96 ? 4.120 3.734 -5.104 1.00 92.88 96 VAL A CA 1
ATOM 818 C C . VAL A 1 96 ? 5.420 3.534 -4.336 1.00 92.88 96 VAL A C 1
ATOM 820 O O . VAL A 1 96 ? 5.607 2.492 -3.716 1.00 92.88 96 VAL A O 1
ATOM 823 N N . PHE A 1 97 ? 6.298 4.540 -4.322 1.00 92.38 97 PHE A N 1
ATOM 824 C CA . PHE A 1 97 ? 7.536 4.463 -3.553 1.00 92.38 97 PHE A CA 1
ATOM 825 C C . PHE A 1 97 ? 7.264 4.360 -2.057 1.00 92.38 97 PHE A C 1
ATOM 827 O O . PHE A 1 97 ? 7.758 3.427 -1.434 1.00 92.38 97 PHE A O 1
ATOM 834 N N . ILE A 1 98 ? 6.436 5.244 -1.493 1.00 90.62 98 ILE A N 1
ATOM 835 C CA . ILE A 1 98 ? 6.068 5.208 -0.067 1.00 90.62 98 ILE A CA 1
ATOM 836 C C . ILE A 1 98 ? 5.528 3.826 0.320 1.00 90.62 98 ILE A C 1
ATOM 838 O O . ILE A 1 98 ? 5.963 3.247 1.312 1.00 90.62 98 ILE A O 1
ATOM 842 N N . ASP A 1 99 ? 4.632 3.271 -0.493 1.00 90.56 99 ASP A N 1
ATOM 843 C CA . ASP A 1 99 ? 4.059 1.947 -0.269 1.00 90.56 99 ASP A CA 1
ATOM 844 C C . ASP A 1 99 ? 5.092 0.813 -0.378 1.00 90.56 99 ASP A C 1
ATOM 846 O O . ASP A 1 99 ? 5.073 -0.120 0.420 1.00 90.56 99 ASP A O 1
ATOM 850 N N . ASN A 1 100 ? 6.032 0.900 -1.323 1.00 89.19 100 ASN A N 1
ATOM 851 C CA . ASN A 1 100 ? 7.105 -0.084 -1.463 1.00 89.19 100 ASN A CA 1
ATOM 852 C C . ASN A 1 100 ? 8.150 0.007 -0.331 1.00 89.19 100 ASN A C 1
ATOM 854 O O . ASN A 1 100 ? 8.764 -1.005 0.002 1.00 89.19 100 ASN A O 1
ATOM 858 N N . TYR A 1 101 ? 8.348 1.193 0.258 1.00 82.50 101 TYR A N 1
ATOM 859 C CA . TYR A 1 101 ? 9.252 1.429 1.392 1.00 82.50 101 TYR A CA 1
ATOM 860 C C . TYR A 1 101 ? 8.656 1.066 2.745 1.00 82.50 101 TYR A C 1
ATOM 862 O O . TYR A 1 101 ? 9.411 0.821 3.689 1.00 82.50 101 TYR A O 1
ATOM 870 N N . ALA A 1 102 ? 7.329 1.074 2.862 1.00 81.19 102 ALA A N 1
ATOM 871 C CA . ALA A 1 102 ? 6.643 0.802 4.112 1.00 81.19 102 ALA A CA 1
ATOM 872 C C . ALA A 1 102 ? 6.947 -0.629 4.586 1.00 81.19 102 ALA A C 1
ATOM 874 O O . ALA A 1 102 ? 6.339 -1.607 4.157 1.00 81.19 102 ALA A O 1
ATOM 875 N N . ALA A 1 103 ? 7.913 -0.747 5.496 1.00 78.62 103 ALA A N 1
ATOM 876 C CA . ALA A 1 103 ? 8.293 -2.002 6.118 1.00 78.62 103 ALA A CA 1
ATOM 877 C C . ALA A 1 103 ? 7.621 -2.101 7.488 1.00 78.62 103 ALA A C 1
ATOM 879 O O . ALA A 1 103 ? 8.102 -1.552 8.480 1.00 78.62 103 ALA A O 1
ATOM 880 N N . ILE A 1 104 ? 6.494 -2.809 7.544 1.00 86.12 104 ILE A N 1
ATOM 881 C CA . ILE A 1 104 ? 5.824 -3.124 8.805 1.00 86.12 104 ILE A CA 1
ATOM 882 C C . ILE A 1 104 ? 6.319 -4.498 9.275 1.00 86.12 104 ILE A C 1
ATOM 884 O O . ILE A 1 104 ? 6.249 -5.462 8.510 1.00 86.12 104 ILE A O 1
ATOM 888 N N . PRO A 1 105 ? 6.822 -4.636 10.516 1.00 92.19 105 PRO A N 1
ATOM 889 C CA . PRO A 1 105 ? 7.228 -5.935 11.037 1.00 92.19 105 PRO A CA 1
ATOM 890 C C . PRO A 1 105 ? 6.069 -6.939 11.024 1.00 92.19 105 PRO A C 1
ATOM 892 O O . PRO A 1 105 ? 4.964 -6.606 11.455 1.00 92.19 105 PRO A O 1
ATOM 895 N N . SER A 1 106 ? 6.340 -8.192 10.638 1.00 94.19 106 SER A N 1
ATOM 896 C CA . SER A 1 106 ? 5.347 -9.281 10.642 1.00 94.19 106 SER A CA 1
ATOM 897 C C . SER A 1 106 ? 4.582 -9.389 11.962 1.00 94.19 106 SER A C 1
ATOM 899 O O . SER A 1 106 ? 3.386 -9.657 11.985 1.00 94.19 106 SER A O 1
ATOM 901 N N . GLU A 1 107 ? 5.275 -9.160 13.078 1.00 96.12 107 GLU A N 1
ATOM 902 C CA . GLU A 1 107 ? 4.695 -9.231 14.417 1.00 96.12 107 GLU A CA 1
ATOM 903 C C . GLU A 1 107 ? 3.625 -8.158 14.660 1.00 96.12 107 GLU A C 1
ATOM 905 O O . GLU A 1 107 ? 2.608 -8.426 15.297 1.00 96.12 107 GLU A O 1
ATOM 910 N N . SER A 1 108 ? 3.808 -6.958 14.108 1.00 95.62 108 SER A N 1
ATOM 911 C CA . SER A 1 108 ? 2.800 -5.900 14.179 1.00 95.62 108 SER A CA 1
ATOM 912 C C . SER A 1 108 ? 1.542 -6.285 13.398 1.00 95.62 108 SER A C 1
ATOM 914 O O . SER A 1 108 ? 0.436 -6.067 13.887 1.00 95.62 108 SER A O 1
ATOM 916 N N . ILE A 1 109 ? 1.701 -6.920 12.230 1.00 95.31 109 ILE A N 1
ATOM 917 C CA . ILE A 1 109 ? 0.570 -7.407 11.426 1.00 95.31 109 ILE A CA 1
ATOM 918 C C . ILE A 1 109 ? -0.169 -8.544 12.141 1.00 95.31 109 ILE A C 1
ATOM 920 O O . ILE A 1 109 ? -1.393 -8.513 12.205 1.00 95.31 109 ILE A O 1
ATOM 924 N N . ARG A 1 110 ? 0.538 -9.496 12.769 1.00 96.50 110 ARG A N 1
ATOM 925 C CA . ARG A 1 110 ? -0.102 -10.556 13.578 1.00 96.50 110 ARG A CA 1
ATOM 926 C C . ARG A 1 110 ? -0.974 -9.990 14.691 1.00 96.50 110 ARG A C 1
ATOM 928 O O . ARG A 1 110 ? -2.092 -10.452 14.888 1.00 96.50 110 ARG A O 1
ATOM 935 N N . ARG A 1 111 ? -0.477 -8.978 15.408 1.00 96.88 111 ARG A N 1
ATOM 936 C CA . ARG A 1 111 ? -1.243 -8.314 16.473 1.00 96.88 111 ARG A CA 1
ATOM 937 C C . ARG A 1 111 ? -2.478 -7.615 15.921 1.00 96.88 111 ARG A C 1
ATOM 939 O O . ARG A 1 111 ? -3.546 -7.747 16.504 1.00 96.88 111 ARG A O 1
ATOM 946 N N . LEU A 1 112 ? -2.338 -6.912 14.796 1.00 95.81 112 LEU A N 1
ATOM 947 C CA . LEU A 1 112 ? -3.461 -6.268 14.118 1.00 95.81 112 LEU A CA 1
ATOM 948 C C . LEU A 1 112 ? -4.541 -7.296 13.735 1.00 95.81 112 LEU A C 1
ATOM 950 O O . LEU A 1 112 ? -5.708 -7.104 14.061 1.00 95.81 112 LEU A O 1
ATOM 954 N N . LEU A 1 113 ? -4.153 -8.410 13.110 1.00 95.81 113 LEU A N 1
ATOM 955 C CA . LEU A 1 113 ? -5.078 -9.477 12.715 1.00 95.81 113 LEU A CA 1
ATOM 956 C C . LEU A 1 113 ? -5.769 -10.122 13.927 1.00 95.81 113 LEU A C 1
ATOM 958 O O . LEU A 1 113 ? -6.984 -10.289 13.910 1.00 95.81 113 LEU A O 1
ATOM 962 N N . ALA A 1 114 ? -5.037 -10.385 15.014 1.00 97.00 114 ALA A N 1
ATOM 963 C CA . ALA A 1 114 ? -5.618 -10.933 16.241 1.00 97.00 114 ALA A CA 1
ATOM 964 C C . ALA A 1 114 ? -6.659 -9.991 16.877 1.00 97.00 114 ALA A C 1
ATOM 966 O O . ALA A 1 114 ? -7.693 -10.440 17.369 1.00 97.00 114 ALA A O 1
ATOM 967 N N . LEU A 1 115 ? -6.423 -8.673 16.846 1.00 97.19 115 LEU A N 1
ATOM 968 C CA . LEU A 1 115 ? -7.404 -7.688 17.315 1.00 97.19 115 LEU A CA 1
ATOM 969 C C . LEU A 1 115 ? -8.662 -7.668 16.436 1.00 97.19 115 LEU A C 1
ATOM 971 O O . LEU A 1 115 ? -9.764 -7.484 16.955 1.00 97.19 115 LEU A O 1
ATOM 975 N N . ARG A 1 116 ? -8.512 -7.852 15.118 1.00 95.12 116 ARG A N 1
ATOM 976 C CA . ARG A 1 116 ? -9.644 -7.962 14.186 1.00 95.12 116 ARG A CA 1
ATOM 977 C C . ARG A 1 116 ? -10.450 -9.230 14.456 1.00 95.12 116 ARG A C 1
ATOM 979 O O . ARG A 1 116 ? -11.670 -9.144 14.537 1.00 95.12 116 ARG A O 1
ATOM 986 N N . GLU A 1 117 ? -9.788 -10.371 14.636 1.00 95.00 117 GLU A N 1
ATOM 987 C CA . GLU A 1 117 ? -10.436 -11.650 14.959 1.00 95.00 117 GLU A CA 1
ATOM 988 C C . GLU A 1 117 ? -11.202 -11.580 16.290 1.00 95.00 117 GLU A C 1
ATOM 990 O O . GLU A 1 117 ? -12.319 -12.080 16.398 1.00 95.00 117 GLU A O 1
ATOM 995 N N . ALA A 1 118 ? -10.654 -10.870 17.280 1.00 97.12 118 ALA A N 1
ATOM 996 C CA . ALA A 1 118 ? -11.318 -10.614 18.556 1.00 97.12 118 ALA A CA 1
ATOM 997 C C . ALA A 1 118 ? -12.479 -9.598 18.476 1.00 97.12 118 ALA A C 1
ATOM 999 O O . ALA A 1 118 ? -13.129 -9.345 19.491 1.00 97.12 118 ALA A O 1
ATOM 1000 N N . GLY A 1 119 ? -12.732 -8.985 17.313 1.00 95.25 119 GLY A N 1
ATOM 1001 C CA . GLY A 1 119 ? -13.770 -7.965 17.134 1.00 95.25 119 GLY A CA 1
ATOM 1002 C C . GLY A 1 119 ? -13.466 -6.632 17.826 1.00 95.25 119 GLY A C 1
ATOM 1003 O O . GLY A 1 119 ? -14.386 -5.890 18.154 1.00 95.25 119 GLY A O 1
ATOM 1004 N N . ILE A 1 120 ? -12.189 -6.336 18.091 1.00 95.56 120 ILE A N 1
ATOM 1005 C CA . ILE A 1 120 ? -11.757 -5.113 18.790 1.00 95.56 120 ILE A CA 1
ATOM 1006 C C . ILE A 1 120 ? -11.522 -3.965 17.804 1.00 95.56 120 ILE A C 1
ATOM 1008 O O . ILE A 1 120 ? -11.724 -2.802 18.151 1.00 95.56 120 ILE A O 1
ATOM 1012 N N . ILE A 1 121 ? -11.088 -4.274 16.579 1.00 93.44 121 ILE A N 1
ATOM 1013 C CA . ILE A 1 121 ? -10.840 -3.271 15.539 1.00 93.44 121 ILE A CA 1
ATOM 1014 C C . ILE A 1 121 ? -11.687 -3.511 14.294 1.00 93.44 121 ILE A C 1
ATOM 1016 O O . ILE A 1 121 ? -11.871 -4.639 13.831 1.00 93.44 121 ILE A O 1
ATOM 1020 N N . HIS A 1 122 ? -12.127 -2.406 13.704 1.00 89.25 122 HIS A N 1
ATOM 1021 C CA . HIS A 1 122 ? -12.867 -2.371 12.452 1.00 89.25 122 HIS A CA 1
ATOM 1022 C C . HIS A 1 122 ? -12.304 -1.261 11.567 1.00 89.25 122 HIS A C 1
ATOM 1024 O O . HIS A 1 122 ? -11.832 -0.241 12.063 1.00 89.25 122 HIS A O 1
ATOM 1030 N N . ILE A 1 123 ? -12.349 -1.473 10.253 1.00 88.56 123 ILE A N 1
ATOM 1031 C CA . ILE A 1 123 ? 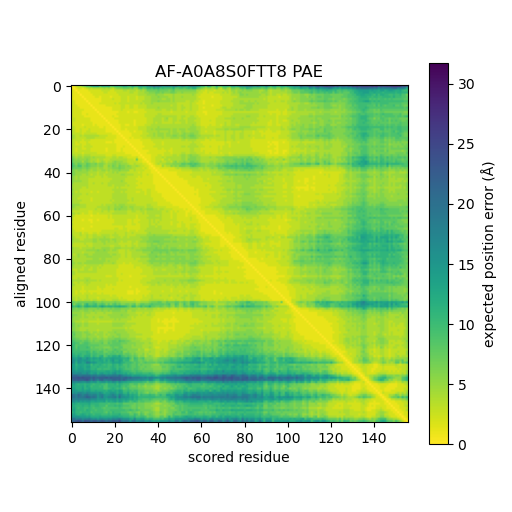-12.034 -0.440 9.269 1.00 88.56 123 ILE A CA 1
ATOM 1032 C C . ILE A 1 123 ? -13.356 0.059 8.714 1.00 88.56 123 ILE A C 1
ATOM 1034 O O . ILE A 1 123 ? -14.193 -0.739 8.294 1.00 88.56 123 ILE A O 1
ATOM 1038 N N . LEU A 1 124 ? -13.510 1.376 8.703 1.00 86.81 124 LEU A N 1
ATOM 1039 C CA . LEU A 1 124 ? -14.637 2.057 8.097 1.00 86.81 124 LEU A CA 1
ATOM 1040 C C . LEU A 1 124 ? -14.119 2.901 6.932 1.00 86.81 124 LEU A C 1
ATOM 1042 O O . LEU A 1 124 ? -13.302 3.799 7.126 1.00 86.81 124 LEU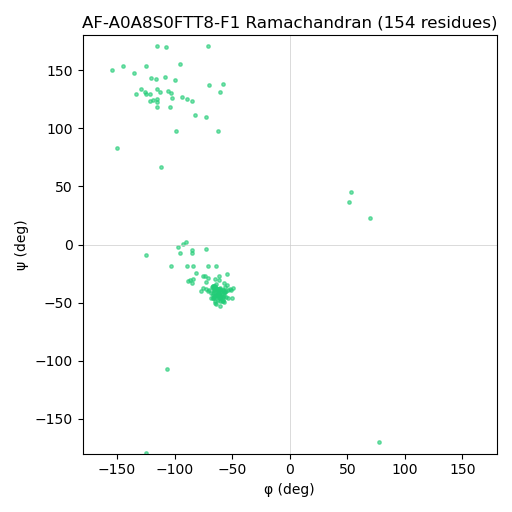 A O 1
ATOM 1046 N N . ALA A 1 125 ? -14.582 2.601 5.721 1.00 85.25 125 ALA A N 1
ATOM 1047 C CA . ALA A 1 125 ? -14.310 3.432 4.558 1.00 85.25 125 ALA A CA 1
ATOM 1048 C C . ALA A 1 125 ? -15.310 4.596 4.539 1.00 85.25 125 ALA A C 1
ATOM 1050 O O . ALA A 1 125 ? -16.500 4.378 4.339 1.00 85.25 125 ALA A O 1
ATOM 1051 N N . LEU A 1 126 ? -14.825 5.816 4.773 1.00 86.12 126 LEU A N 1
ATOM 1052 C CA . LEU A 1 126 ? -15.669 7.015 4.859 1.00 86.12 126 LEU A CA 1
ATOM 1053 C C . LEU A 1 126 ? -15.996 7.639 3.494 1.00 86.12 126 LEU A C 1
ATOM 1055 O O . LEU A 1 126 ? -16.953 8.394 3.387 1.00 86.12 126 LEU A O 1
ATOM 1059 N N . GLY A 1 127 ? -15.223 7.314 2.453 1.00 83.44 127 GLY A N 1
ATOM 1060 C CA . GLY A 1 127 ? -15.311 7.994 1.159 1.00 83.44 127 GLY A CA 1
ATOM 1061 C C . GLY A 1 127 ? -14.627 9.364 1.170 1.00 83.44 127 GLY A C 1
ATOM 1062 O O . GLY A 1 127 ? -13.873 9.683 2.089 1.00 83.44 127 GLY A O 1
ATOM 1063 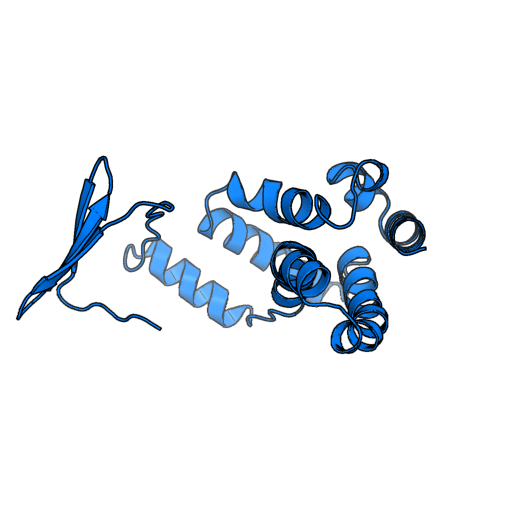N N . GLU A 1 128 ? -14.839 10.140 0.106 1.00 81.06 128 GLU A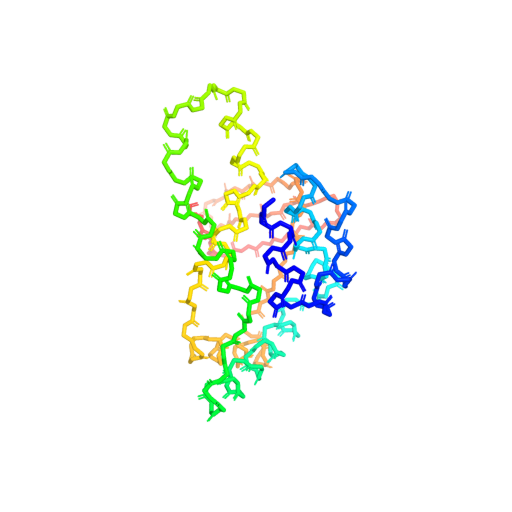 N 1
ATOM 1064 C CA . GLU A 1 128 ? -14.269 11.491 -0.031 1.00 81.06 128 GLU A CA 1
ATOM 1065 C C . GLU A 1 128 ? -15.134 12.554 0.667 1.00 81.06 128 GLU A C 1
ATOM 1067 O O . GLU A 1 128 ? -14.593 13.520 1.200 1.00 81.06 128 GLU A O 1
ATOM 1072 N N . ASP A 1 129 ? -16.447 12.326 0.742 1.00 84.00 129 ASP A N 1
ATOM 1073 C CA . ASP A 1 129 ? -17.440 13.306 1.186 1.00 84.00 129 ASP A CA 1
ATOM 1074 C C . ASP A 1 129 ? -18.070 12.902 2.529 1.00 84.00 129 ASP A C 1
ATOM 1076 O O . ASP A 1 129 ? -19.251 12.562 2.613 1.00 84.00 129 ASP A O 1
ATOM 1080 N N . TYR A 1 130 ? -17.267 12.909 3.596 1.00 90.44 130 TYR A N 1
ATOM 1081 C CA . TYR A 1 130 ? -17.774 12.747 4.960 1.00 90.44 130 TYR A CA 1
ATOM 1082 C C . TYR A 1 130 ? -17.694 14.064 5.736 1.00 90.44 130 TYR A C 1
ATOM 1084 O O . TYR A 1 130 ? -16.751 14.842 5.595 1.00 90.44 130 TYR A O 1
ATOM 1092 N N . GLU A 1 131 ? -18.679 14.303 6.594 1.00 90.75 131 GLU A N 1
ATOM 1093 C CA . GLU A 1 131 ? -18.693 15.428 7.523 1.00 90.75 131 GLU A CA 1
ATOM 1094 C C . GLU A 1 131 ? -18.264 14.956 8.912 1.00 90.75 131 GLU A C 1
ATOM 1096 O O . GLU A 1 131 ? -18.635 13.870 9.364 1.00 90.75 131 GLU A O 1
ATOM 1101 N N . MET A 1 132 ? -17.495 15.787 9.611 1.00 91.31 132 MET A N 1
ATOM 1102 C CA . MET A 1 132 ? -17.078 15.538 10.987 1.00 91.31 132 MET A CA 1
ATOM 1103 C C . MET A 1 132 ? -17.600 16.645 11.899 1.00 91.31 132 MET A C 1
ATOM 1105 O O . MET A 1 132 ? -17.295 17.821 11.707 1.00 91.31 132 MET A O 1
ATOM 1109 N N . GLU A 1 133 ? -18.343 16.256 12.931 1.00 91.56 133 GLU A N 1
ATOM 1110 C CA . GLU A 1 133 ? -18.840 17.145 13.978 1.00 91.56 133 GLU A CA 1
ATOM 1111 C C . GLU A 1 133 ? -18.211 16.762 15.318 1.00 91.56 133 GLU A C 1
ATOM 1113 O O . GLU A 1 133 ? -18.349 15.630 15.785 1.00 91.56 133 GLU A O 1
ATOM 1118 N N . ILE A 1 134 ? -17.528 17.714 15.954 1.00 89.44 134 ILE A N 1
ATOM 1119 C CA . ILE A 1 134 ? -16.923 17.529 17.275 1.00 89.44 134 ILE A CA 1
ATOM 1120 C C . ILE A 1 134 ? -17.791 18.250 18.304 1.00 89.44 134 ILE A C 1
ATOM 1122 O O . ILE A 1 134 ? -17.939 19.470 18.258 1.00 89.44 134 ILE A O 1
ATOM 1126 N N . ASN A 1 135 ? -18.339 17.488 19.245 1.00 85.50 135 ASN A N 1
ATOM 1127 C CA . ASN A 1 135 ? -19.101 17.985 20.387 1.00 85.50 135 ASN A CA 1
ATOM 1128 C C . ASN A 1 135 ? -18.276 17.846 21.677 1.00 85.50 135 ASN A C 1
ATOM 1130 O O . ASN A 1 135 ? -17.257 17.162 21.697 1.00 85.50 135 ASN A O 1
ATOM 1134 N N . GLU A 1 136 ? -18.742 18.437 22.783 1.00 80.31 136 GLU A N 1
ATOM 1135 C CA . GLU A 1 136 ? -18.011 18.459 24.068 1.00 80.31 136 GLU A CA 1
ATOM 1136 C C . GLU A 1 136 ? -17.592 17.072 24.595 1.00 80.31 136 GLU A C 1
ATOM 1138 O O . GLU A 1 136 ? -16.624 16.973 25.345 1.00 80.31 136 GLU A O 1
ATOM 1143 N N . SER A 1 137 ? -18.303 16.004 24.221 1.00 85.25 137 SER A N 1
ATOM 1144 C CA . SER A 1 137 ? -18.056 14.641 24.710 1.00 85.25 137 SER A CA 1
ATOM 1145 C C . SER A 1 137 ? -17.828 13.589 23.625 1.00 85.25 137 SER A C 1
ATOM 1147 O O . SER A 1 137 ? -17.511 12.453 23.971 1.00 85.25 137 SER A O 1
ATOM 1149 N N . ARG A 1 138 ? -18.037 13.914 22.339 1.00 92.12 138 ARG A N 1
ATOM 1150 C CA . ARG A 1 138 ? -18.074 12.928 21.243 1.00 92.12 138 ARG A CA 1
ATOM 1151 C C . ARG A 1 138 ? -17.716 13.534 19.895 1.00 92.12 138 ARG A C 1
ATOM 1153 O O . ARG A 1 138 ? -18.080 14.675 19.620 1.00 92.12 138 ARG A O 1
ATOM 1160 N N . THR A 1 139 ? -17.145 12.709 19.026 1.00 93.31 139 THR A N 1
ATOM 1161 C CA . THR A 1 139 ? -16.996 13.006 17.596 1.00 93.31 139 THR A CA 1
ATOM 1162 C C . THR A 1 139 ? -17.995 12.188 16.793 1.00 93.31 139 THR A C 1
ATOM 1164 O O . THR A 1 139 ? -18.121 10.978 16.997 1.00 93.31 139 THR A O 1
ATOM 1167 N N . VAL A 1 140 ? -18.704 12.840 15.875 1.00 93.44 140 VAL A N 1
ATOM 1168 C CA . VAL A 1 140 ? -19.668 12.215 14.971 1.00 93.44 140 VAL A CA 1
ATOM 1169 C C . VAL A 1 140 ? -19.170 12.349 13.537 1.00 93.44 140 VAL A C 1
ATOM 1171 O O . VAL A 1 140 ? -18.909 13.455 13.074 1.00 93.44 140 VAL A O 1
ATOM 1174 N N . LEU A 1 141 ? -19.056 11.222 12.839 1.00 92.56 141 LEU A N 1
ATOM 1175 C CA . LEU A 1 141 ? -18.772 11.161 11.408 1.00 92.56 141 LEU A CA 1
ATOM 1176 C C . LEU A 1 141 ? -20.067 10.875 10.654 1.00 92.56 141 LEU A C 1
ATOM 1178 O O . LEU A 1 141 ? -20.736 9.882 10.945 1.00 92.56 141 LEU A O 1
ATOM 1182 N N . LYS A 1 142 ? -20.409 11.716 9.681 1.00 91.56 142 LYS A N 1
ATOM 1183 C CA . LYS A 1 142 ? -21.565 11.540 8.800 1.00 91.56 142 LYS A CA 1
ATOM 1184 C C . LYS A 1 142 ? -21.085 11.266 7.383 1.00 91.56 142 LYS A C 1
ATOM 1186 O O . LYS A 1 142 ? -20.241 11.974 6.856 1.00 91.56 142 LYS A O 1
ATOM 1191 N N . THR A 1 143 ? -21.642 10.230 6.786 1.00 89.50 143 THR A N 1
ATOM 1192 C CA . THR A 1 143 ? -21.528 9.884 5.362 1.00 89.50 143 THR A CA 1
ATOM 1193 C C . THR A 1 143 ? -22.923 10.007 4.746 1.00 89.50 143 THR A C 1
ATOM 1195 O O . THR A 1 143 ? -23.889 10.138 5.501 1.00 89.50 143 THR A O 1
ATOM 1198 N N . GLU A 1 144 ? -23.066 9.930 3.418 1.00 85.12 144 GLU A N 1
ATOM 1199 C CA . GLU A 1 144 ? -24.391 9.999 2.767 1.00 85.12 144 GLU A CA 1
ATOM 1200 C C . GLU A 1 144 ? -25.405 9.011 3.374 1.00 85.12 144 GLU A C 1
ATOM 1202 O O . GLU A 1 144 ? -26.564 9.362 3.594 1.00 85.12 144 GLU A O 1
ATOM 1207 N N . ASP A 1 145 ? -24.945 7.803 3.715 1.00 85.44 145 ASP A N 1
ATOM 1208 C CA . ASP A 1 145 ? -25.816 6.708 4.148 1.00 85.44 145 ASP A CA 1
ATOM 1209 C C . ASP A 1 145 ? -25.808 6.450 5.663 1.00 85.44 145 ASP A C 1
ATOM 1211 O O . ASP A 1 145 ? -26.700 5.779 6.182 1.00 85.44 145 ASP A O 1
ATOM 1215 N N . ASN A 1 146 ? -24.792 6.922 6.396 1.00 89.00 146 ASN A N 1
ATOM 1216 C CA . ASN A 1 146 ? -24.550 6.491 7.778 1.00 89.00 146 ASN A CA 1
ATOM 1217 C C . ASN A 1 146 ? -24.009 7.599 8.686 1.00 89.00 146 ASN A C 1
ATOM 1219 O O . ASN A 1 146 ? -23.282 8.486 8.246 1.00 89.00 146 ASN A O 1
ATOM 1223 N N . SER A 1 147 ? -24.280 7.465 9.988 1.00 91.25 147 SER A N 1
ATOM 1224 C CA . SER A 1 147 ? -23.709 8.297 11.051 1.00 91.25 147 SER A CA 1
ATOM 1225 C C . SER A 1 147 ? -23.023 7.417 12.096 1.00 91.25 147 SER A C 1
ATOM 1227 O O . SER A 1 147 ? -23.636 6.498 12.637 1.00 91.25 147 SER A O 1
ATOM 1229 N N . TYR A 1 148 ? -21.775 7.738 12.429 1.00 91.56 148 TYR A N 1
ATOM 1230 C CA . TYR A 1 148 ? -20.936 6.994 13.368 1.00 91.56 148 TYR A CA 1
ATOM 1231 C C . TYR A 1 148 ? -20.506 7.907 14.513 1.00 91.56 148 TYR A C 1
ATOM 1233 O O . TYR A 1 148 ? -20.019 9.004 14.270 1.00 91.56 148 TYR A O 1
ATOM 1241 N N . SER A 1 149 ? -20.682 7.471 15.760 1.00 92.69 149 SER A N 1
ATOM 1242 C CA . SER A 1 149 ? -20.336 8.261 16.946 1.00 92.69 149 SER A CA 1
ATOM 1243 C C . SER A 1 149 ? -19.215 7.590 17.725 1.00 92.69 149 SER A C 1
ATOM 1245 O O . SER A 1 149 ? -19.301 6.403 18.031 1.00 92.69 149 SER A O 1
ATOM 1247 N N . PHE A 1 150 ? -18.216 8.375 18.114 1.00 92.75 150 PHE A N 1
ATOM 1248 C CA . PHE A 1 150 ? -17.047 7.917 18.854 1.00 92.75 150 PHE A CA 1
ATOM 1249 C C . PHE A 1 150 ? -16.879 8.737 20.133 1.00 92.75 150 PHE A C 1
ATOM 1251 O O . PHE A 1 150 ? -16.925 9.967 20.098 1.00 92.75 150 PHE A O 1
ATOM 1258 N N . ASP A 1 151 ? -16.679 8.054 21.262 1.00 92.88 151 ASP A N 1
ATOM 1259 C CA . ASP A 1 151 ? -16.394 8.707 22.548 1.00 92.88 151 ASP A CA 1
ATOM 1260 C C . ASP A 1 151 ? -14.960 9.269 22.596 1.00 92.88 151 ASP A C 1
ATOM 1262 O O . ASP A 1 151 ? -14.691 10.246 23.288 1.00 92.88 151 ASP A O 1
ATOM 1266 N N . VAL A 1 152 ? -14.033 8.669 21.840 1.00 88.94 152 VAL A N 1
ATOM 1267 C CA . VAL A 1 152 ? -12.658 9.148 21.661 1.00 88.94 152 VAL A CA 1
ATOM 1268 C C . VAL A 1 152 ? -12.323 9.097 20.177 1.00 88.94 152 VAL A C 1
ATOM 1270 O O . VAL A 1 152 ? -12.498 8.061 19.537 1.00 88.94 152 VAL A O 1
ATOM 1273 N N . PHE A 1 153 ? -11.819 10.207 19.645 1.00 88.94 153 PHE A N 1
ATOM 1274 C CA . PHE A 1 153 ? -11.382 10.331 18.260 1.00 88.94 153 PHE A CA 1
ATOM 1275 C C . PHE A 1 153 ? -9.977 10.927 18.224 1.00 88.94 153 PHE A C 1
ATOM 1277 O O . PHE A 1 153 ? -9.692 11.886 18.940 1.00 88.94 153 PHE A O 1
ATOM 1284 N N . ILE A 1 154 ? -9.097 10.334 17.421 1.00 86.12 154 ILE A N 1
ATOM 1285 C CA . ILE A 1 154 ? -7.714 10.781 17.245 1.00 86.12 154 ILE A CA 1
ATOM 1286 C C . ILE A 1 154 ? -7.534 11.085 15.761 1.00 86.12 154 ILE A C 1
ATOM 1288 O O . ILE A 1 154 ? -7.770 10.208 14.933 1.00 86.12 154 ILE A O 1
ATOM 1292 N N . ASP A 1 155 ? -7.115 12.310 15.461 1.00 79.88 155 ASP A N 1
ATOM 1293 C CA . ASP A 1 155 ? -6.795 12.788 14.114 1.00 79.88 155 ASP A CA 1
ATOM 1294 C C . ASP A 1 155 ? -5.297 13.137 14.049 1.00 79.88 155 ASP A C 1
ATOM 1296 O O . ASP A 1 155 ? -4.747 13.614 15.050 1.00 79.88 155 ASP A O 1
ATOM 1300 N N . PHE A 1 156 ? -4.634 12.853 12.924 1.00 54.62 156 PHE A N 1
ATOM 1301 C CA . PHE A 1 156 ? -3.172 12.945 12.760 1.00 54.62 156 PHE A CA 1
ATOM 1302 C C . PHE A 1 156 ? -2.760 13.791 11.556 1.00 54.62 156 PHE A C 1
ATOM 1304 O O . PHE A 1 156 ? -3.358 13.618 10.472 1.00 54.62 156 PHE A O 1
#

Secondary structure (DSSP, 8-state):
-HHHHHHHH-HHHHHHTTGGG--TTTHHHHHHHHHHTS-HHHHHHHHHHHHHHHHHHT---HHHHHHHHHHHHHHHHGGG--HHHHHHHHHTHHHHHHHHH----HHHHHHHHHHHHTT--------S--EEEE-SS-EEEE-SS-EEEESS----

Organism: Escherichia coli (NCBI:txid562)

Mean predicted aligned error: 5.62 Å

pLDDT: mean 91.04, std 5.25, range [54.62, 97.25]

Solvent-accessible surface area (backbone atoms only — not comparable to full-atom values): 9361 Å² total; per-residue (Å²): 110,67,70,58,53,31,38,72,56,28,48,67,61,32,59,74,60,44,50,89,82,50,48,74,72,50,41,37,56,50,73,46,48,68,64,73,77,47,60,68,65,62,52,49,51,54,50,48,53,50,51,56,49,28,62,75,68,70,53,77,64,46,45,63,52,50,54,55,57,47,48,61,67,48,58,73,48,56,85,74,48,52,76,68,57,43,54,50,38,60,75,9,51,50,52,49,50,53,60,73,64,63,80,74,58,67,66,60,52,52,52,52,50,52,35,39,76,70,67,75,54,83,88,81,87,61,75,92,73,53,49,79,47,80,54,101,69,36,35,36,41,36,36,95,88,49,78,46,79,32,78,75,81,88,88,135

InterPro 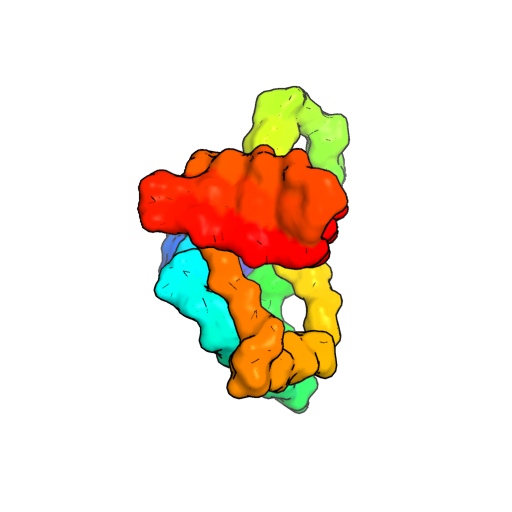domains:
  IPR052189 L-aspartate N-monooxygenase (nitrosuccinate-forming) [PTHR40254] (2-155)

Radius of gyration: 19.4 Å; Cα contacts (8 Å, |Δi|>4): 113; chains: 1; bounding box: 44×42×46 Å

Foldseek 3Di:
DLLVQLCVQPVPVCVQLVVVVDDQQCSQVSVCVVVVVDDVLVVLVVVLVVVVVCVVVVNDPRNLVSLQVVCVVVVVCQVVDDPVVVVSCVNGSVVVNVVSPDDDDSVVSVVVSVCVVVVNDDDDDQPPDWDWDDDPQWIWIDHPVDIDIDRDDDDD